Protein AF-A0A0G0RVH7-F1 (afdb_monomer_lite)

pLDDT: mean 76.97, std 21.2, range [34.5, 97.0]

Structure (mmCIF, N/CA/C/O backbone):
data_AF-A0A0G0RVH7-F1
#
_entry.id   AF-A0A0G0RVH7-F1
#
loop_
_atom_site.group_PDB
_atom_site.id
_atom_site.type_symbol
_atom_site.label_atom_id
_atom_site.label_alt_id
_atom_site.label_comp_id
_atom_site.label_asym_id
_atom_site.label_entity_id
_atom_site.label_seq_id
_atom_site.pdbx_PDB_ins_code
_atom_site.Cartn_x
_atom_site.Cartn_y
_atom_site.Cartn_z
_atom_site.occupancy
_atom_site.B_iso_or_equiv
_atom_site.auth_seq_id
_atom_site.auth_comp_id
_atom_site.auth_asym_id
_atom_site.auth_atom_id
_atom_site.pdbx_PDB_model_num
ATOM 1 N N . MET A 1 1 ? -7.996 11.626 -14.333 1.00 36.62 1 MET A N 1
ATOM 2 C CA . MET A 1 1 ? -7.330 10.599 -13.507 1.00 36.62 1 MET A CA 1
ATOM 3 C C . MET A 1 1 ? -6.227 11.306 -12.746 1.00 36.62 1 MET A C 1
ATOM 5 O O . MET A 1 1 ? -5.308 11.795 -13.384 1.00 36.62 1 MET A O 1
ATOM 9 N N . ALA A 1 2 ? -6.389 11.496 -11.439 1.00 34.50 2 ALA A N 1
ATOM 10 C CA . ALA A 1 2 ? -5.400 12.176 -10.609 1.00 34.50 2 ALA A CA 1
ATOM 11 C C . ALA A 1 2 ? -4.626 11.105 -9.838 1.00 34.50 2 ALA A C 1
ATOM 13 O O . ALA A 1 2 ? -5.168 10.469 -8.939 1.00 34.50 2 ALA A O 1
ATOM 14 N N . THR A 1 3 ? -3.391 10.852 -10.259 1.00 40.31 3 THR A N 1
ATOM 15 C CA . THR A 1 3 ? -2.408 10.099 -9.482 1.00 40.31 3 THR A CA 1
ATOM 16 C C . THR A 1 3 ? -1.912 11.003 -8.361 1.00 40.31 3 THR A C 1
ATOM 18 O O . THR A 1 3 ? -1.488 12.126 -8.636 1.00 40.31 3 THR A O 1
ATOM 21 N N . ALA A 1 4 ? -1.987 10.542 -7.112 1.00 42.78 4 ALA A N 1
ATOM 22 C CA . ALA A 1 4 ? -1.330 11.221 -6.000 1.00 42.78 4 ALA A CA 1
ATOM 23 C C . ALA A 1 4 ? 0.182 11.308 -6.282 1.00 42.78 4 ALA A C 1
ATOM 25 O O . ALA A 1 4 ? 0.773 10.361 -6.808 1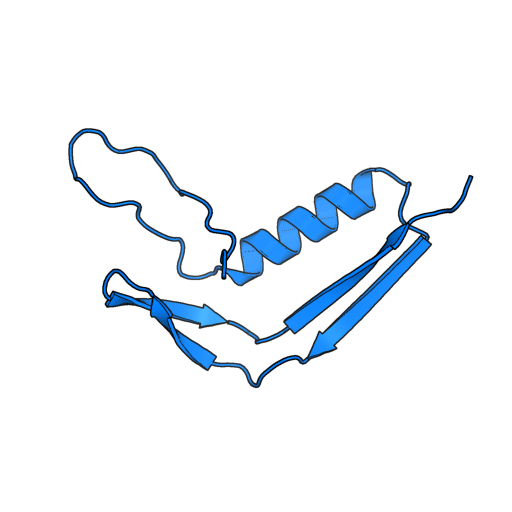.00 42.78 4 ALA A O 1
ATOM 26 N N . HIS A 1 5 ? 0.780 12.462 -6.001 1.00 44.16 5 HIS A N 1
ATOM 27 C CA . HIS A 1 5 ? 2.194 12.735 -6.236 1.00 44.16 5 HIS A CA 1
ATOM 28 C C . HIS A 1 5 ? 2.728 13.581 -5.081 1.00 44.16 5 HIS A C 1
ATOM 30 O O . HIS A 1 5 ? 2.090 14.574 -4.727 1.00 44.16 5 HIS A O 1
ATOM 36 N N . PHE A 1 6 ? 3.858 13.182 -4.496 1.00 48.38 6 PHE A N 1
ATOM 37 C CA . PHE A 1 6 ? 4.493 13.875 -3.377 1.00 48.38 6 PHE A CA 1
ATOM 38 C C . PHE A 1 6 ? 5.862 14.402 -3.781 1.00 48.38 6 PHE A C 1
ATOM 40 O O . PHE A 1 6 ? 6.714 13.671 -4.291 1.00 48.38 6 PHE A O 1
ATOM 47 N N . ASP A 1 7 ? 6.068 15.691 -3.536 1.00 45.59 7 ASP A N 1
ATOM 48 C CA . AS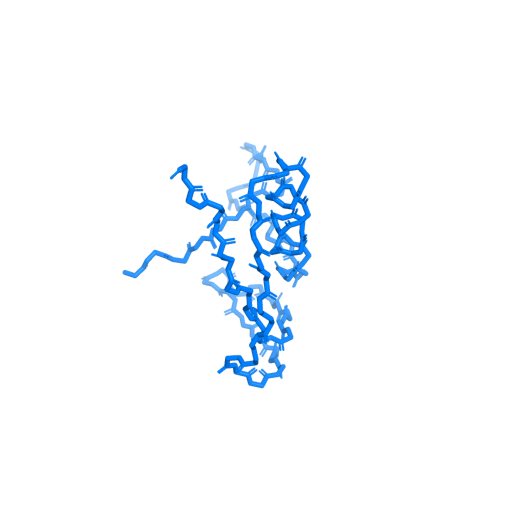P A 1 7 ? 7.279 16.394 -3.929 1.00 45.59 7 ASP A CA 1
ATOM 49 C C . ASP A 1 7 ? 8.325 16.305 -2.812 1.00 45.59 7 ASP A C 1
ATOM 51 O O . ASP A 1 7 ? 8.135 16.816 -1.708 1.00 45.59 7 ASP A O 1
ATOM 55 N N . LYS A 1 8 ? 9.465 15.670 -3.106 1.00 45.72 8 LYS A N 1
ATOM 56 C CA . LYS A 1 8 ? 10.574 15.452 -2.158 1.00 45.72 8 LYS A CA 1
ATOM 57 C C . LYS A 1 8 ? 11.248 16.756 -1.697 1.00 45.72 8 LYS A C 1
ATOM 59 O O . LYS A 1 8 ? 11.778 16.804 -0.589 1.00 45.72 8 LYS A O 1
ATOM 64 N N . ALA A 1 9 ? 11.234 17.802 -2.531 1.00 48.12 9 ALA A N 1
ATOM 65 C CA . ALA A 1 9 ? 11.615 19.180 -2.204 1.00 48.12 9 ALA A CA 1
ATOM 66 C C . ALA A 1 9 ? 11.202 20.151 -3.331 1.00 48.12 9 ALA A C 1
ATOM 68 O O . ALA A 1 9 ? 11.279 19.806 -4.511 1.00 48.12 9 ALA A O 1
ATOM 69 N N . VAL A 1 10 ? 10.858 21.399 -2.986 1.00 45.00 10 VAL A N 1
ATOM 70 C CA . VAL A 1 10 ? 10.678 22.496 -3.956 1.00 45.00 10 VAL A CA 1
ATOM 71 C C . VAL A 1 10 ? 12.021 23.195 -4.177 1.00 45.00 10 VAL A C 1
ATOM 73 O O . VAL A 1 10 ? 12.502 23.941 -3.325 1.00 45.00 10 VAL A O 1
ATOM 76 N N . SER A 1 11 ? 12.634 22.967 -5.338 1.00 41.88 11 SER A N 1
ATOM 77 C CA . SER A 1 11 ? 13.830 23.684 -5.792 1.00 41.88 11 SER A CA 1
ATOM 78 C C . SER A 1 11 ? 13.433 24.776 -6.784 1.00 41.88 11 SER A C 1
ATOM 80 O O . SER A 1 11 ? 13.096 24.501 -7.930 1.00 41.88 11 SER A O 1
ATOM 82 N N . PHE A 1 12 ? 13.528 26.047 -6.387 1.00 47.00 12 PHE A N 1
ATOM 83 C CA . PHE A 1 12 ? 13.298 27.177 -7.304 1.00 47.00 12 PHE A CA 1
ATOM 84 C C . PHE A 1 12 ? 14.399 27.340 -8.375 1.00 47.00 12 PHE A C 1
ATOM 86 O O . PHE A 1 12 ? 14.243 28.140 -9.295 1.00 47.00 12 PHE A O 1
ATOM 93 N N . LYS A 1 13 ? 15.517 26.601 -8.273 1.00 38.88 13 LYS A N 1
ATOM 94 C CA . LYS A 1 13 ? 16.655 26.682 -9.209 1.00 38.88 13 LYS A CA 1
ATOM 95 C C . LYS A 1 13 ? 16.607 25.661 -10.348 1.00 38.88 13 LYS A C 1
ATOM 97 O O . LYS A 1 13 ? 17.279 25.867 -11.353 1.00 38.88 13 LYS A O 1
ATOM 102 N N . VAL A 1 14 ? 15.822 24.592 -10.219 1.00 41.28 14 VAL A N 1
ATOM 103 C CA . VAL A 1 14 ? 15.674 23.546 -11.239 1.00 41.28 14 VAL A CA 1
ATOM 104 C C . VAL A 1 14 ? 14.183 23.261 -11.358 1.00 41.28 14 VAL A C 1
ATOM 106 O O . VAL A 1 14 ? 13.581 22.765 -10.415 1.00 41.28 14 VAL A O 1
ATOM 109 N N . LYS A 1 15 ? 13.562 23.612 -12.489 1.00 39.66 15 LYS A N 1
ATOM 110 C CA . LYS A 1 15 ? 12.164 23.253 -12.771 1.00 39.66 15 LYS A CA 1
ATOM 111 C C . LYS A 1 15 ? 12.049 21.726 -12.882 1.00 39.66 15 LYS A C 1
ATOM 113 O O . LYS A 1 15 ? 12.173 21.185 -13.975 1.00 39.66 15 LYS A O 1
ATOM 118 N N . GLY A 1 16 ? 11.846 21.042 -11.764 1.00 41.72 16 GLY A N 1
ATOM 119 C CA . GLY A 1 16 ? 11.624 19.603 -11.720 1.00 41.72 16 GLY A CA 1
ATOM 120 C C . GLY A 1 16 ? 11.588 19.098 -10.285 1.00 41.72 16 GLY A C 1
ATOM 121 O O . GLY A 1 16 ? 12.535 19.310 -9.532 1.00 41.72 16 GLY A O 1
ATOM 122 N N . HIS A 1 17 ? 10.487 18.454 -9.907 1.00 44.22 17 HIS A N 1
ATOM 123 C CA . HIS A 1 17 ? 10.396 17.715 -8.655 1.00 44.22 17 HIS A CA 1
ATOM 124 C C . HIS A 1 17 ? 11.161 16.400 -8.814 1.00 44.22 17 HIS A C 1
ATOM 126 O O . HIS A 1 17 ? 10.940 15.655 -9.768 1.00 44.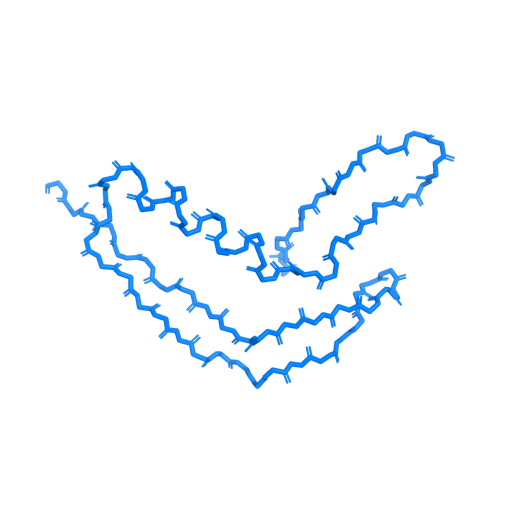22 17 HIS A O 1
ATOM 132 N N . GLU A 1 18 ? 12.094 16.129 -7.905 1.00 48.19 18 GLU A N 1
ATOM 133 C CA . GLU A 1 18 ? 12.759 14.831 -7.846 1.00 48.19 18 GLU A CA 1
ATOM 134 C C . GLU A 1 18 ? 11.846 13.875 -7.081 1.00 48.19 18 GLU A C 1
ATOM 136 O O . GLU A 1 18 ? 11.732 13.934 -5.858 1.00 48.19 18 GLU A O 1
ATOM 141 N N . ILE A 1 19 ? 11.130 13.039 -7.821 1.00 53.81 19 ILE A N 1
ATOM 142 C CA . ILE A 1 19 ? 10.212 12.050 -7.259 1.00 53.81 19 ILE A CA 1
ATOM 143 C C . ILE A 1 19 ? 11.058 10.941 -6.651 1.00 53.81 19 ILE A C 1
ATOM 145 O O . ILE A 1 19 ? 11.921 10.382 -7.331 1.00 53.81 19 ILE A O 1
ATOM 149 N N . ASP A 1 20 ? 10.835 10.630 -5.374 1.00 58.94 20 ASP A N 1
ATOM 150 C CA . ASP A 1 20 ? 11.514 9.498 -4.755 1.00 58.94 20 ASP A CA 1
ATOM 151 C C . ASP A 1 20 ? 11.116 8.212 -5.500 1.00 58.94 20 ASP A C 1
ATOM 153 O O . ASP A 1 20 ? 9.923 7.914 -5.596 1.00 58.94 20 ASP A O 1
ATOM 157 N N . PRO A 1 21 ? 12.073 7.443 -6.049 1.00 59.09 21 PRO A N 1
ATOM 158 C CA . PRO A 1 21 ? 11.755 6.233 -6.797 1.00 59.09 21 PRO A CA 1
ATOM 159 C C . PRO A 1 21 ? 11.100 5.149 -5.929 1.00 59.09 21 PRO A C 1
ATOM 161 O O . PRO A 1 21 ? 10.484 4.237 -6.482 1.00 59.09 21 PRO A O 1
ATOM 164 N N . ALA A 1 22 ? 11.202 5.241 -4.596 1.00 65.88 22 ALA A N 1
ATOM 165 C CA . ALA A 1 22 ? 10.527 4.362 -3.647 1.00 65.88 22 ALA A CA 1
ATOM 166 C C . ALA A 1 22 ? 9.122 4.883 -3.298 1.00 65.88 22 ALA A C 1
ATOM 168 O O . ALA A 1 22 ? 8.812 5.138 -2.132 1.00 65.88 22 ALA A O 1
ATOM 169 N N . ILE A 1 23 ? 8.265 5.021 -4.312 1.00 74.31 23 ILE A N 1
ATOM 170 C CA . ILE A 1 23 ? 6.893 5.534 -4.168 1.00 74.31 23 ILE A CA 1
ATOM 171 C C . ILE A 1 23 ? 6.055 4.737 -3.151 1.00 74.31 23 ILE A C 1
ATOM 173 O O . ILE A 1 23 ? 5.222 5.298 -2.442 1.00 74.31 23 ILE A O 1
ATOM 177 N N . ASP A 1 24 ? 6.340 3.444 -2.980 1.00 85.75 24 ASP A N 1
ATOM 178 C CA . ASP A 1 24 ? 5.655 2.595 -1.997 1.00 85.75 24 ASP A CA 1
ATOM 179 C C . ASP A 1 24 ? 5.955 2.995 -0.544 1.00 85.75 24 ASP A C 1
ATOM 181 O O . ASP A 1 24 ? 5.137 2.775 0.352 1.00 85.75 24 ASP A O 1
ATOM 185 N N . LYS A 1 25 ? 7.108 3.628 -0.289 1.00 85.88 25 LYS A N 1
ATOM 186 C CA . LYS A 1 25 ? 7.484 4.085 1.055 1.00 85.88 25 LYS A CA 1
ATOM 187 C C . LYS A 1 25 ? 6.540 5.175 1.551 1.00 85.88 25 LYS A C 1
ATOM 189 O O . LYS A 1 25 ? 6.233 5.228 2.740 1.00 85.88 25 LYS A O 1
ATOM 194 N N . GLU A 1 26 ? 6.068 6.031 0.650 1.00 84.75 26 GLU A N 1
ATOM 195 C CA . GLU A 1 26 ? 5.077 7.051 0.975 1.00 84.75 26 GLU A CA 1
ATOM 196 C C . GLU A 1 26 ? 3.739 6.411 1.355 1.00 84.75 26 GLU A C 1
ATOM 198 O O . GLU A 1 26 ? 3.199 6.709 2.420 1.00 84.75 26 GLU A O 1
ATOM 203 N N . ARG A 1 27 ? 3.256 5.455 0.550 1.00 90.38 27 ARG A N 1
ATOM 204 C CA . ARG A 1 27 ? 2.053 4.667 0.861 1.00 90.38 27 ARG A CA 1
ATOM 205 C C . ARG A 1 27 ? 2.147 4.027 2.249 1.00 90.38 27 ARG A C 1
ATOM 207 O O . ARG A 1 27 ? 1.193 4.092 3.025 1.00 90.38 27 ARG A O 1
ATOM 214 N N . ASP A 1 28 ? 3.284 3.420 2.576 1.00 92.31 28 ASP A N 1
ATOM 215 C CA . ASP A 1 28 ? 3.497 2.771 3.872 1.00 92.31 28 ASP A CA 1
ATOM 216 C C . ASP A 1 28 ? 3.544 3.777 5.035 1.00 92.31 28 ASP A C 1
ATOM 218 O O . ASP A 1 28 ? 3.082 3.468 6.136 1.00 92.31 28 ASP A O 1
ATOM 222 N N . ASN A 1 29 ? 4.066 4.986 4.811 1.00 91.12 29 ASN A N 1
ATOM 223 C CA . ASN A 1 29 ? 4.040 6.059 5.807 1.00 91.12 29 ASN A CA 1
ATOM 224 C C . ASN A 1 29 ? 2.612 6.561 6.048 1.00 91.12 29 ASN A C 1
ATOM 226 O O . ASN A 1 29 ? 2.184 6.617 7.198 1.00 91.12 29 ASN A O 1
ATOM 230 N N . VAL A 1 30 ? 1.847 6.823 4.983 1.00 90.81 30 VAL A N 1
ATOM 231 C CA . VAL A 1 30 ? 0.435 7.226 5.081 1.00 90.81 30 VAL A CA 1
ATOM 232 C C . VAL A 1 30 ? -0.377 6.172 5.834 1.00 90.81 30 VAL A C 1
ATOM 234 O O . VAL A 1 30 ? -1.156 6.507 6.725 1.00 90.81 30 VAL A O 1
ATOM 237 N N . LYS A 1 31 ? -0.161 4.880 5.547 1.00 93.88 31 LYS A N 1
ATOM 238 C CA . LYS A 1 31 ? -0.781 3.787 6.308 1.00 93.88 31 LYS A CA 1
ATOM 239 C C . LYS A 1 31 ? -0.468 3.901 7.807 1.00 93.88 31 LYS A C 1
ATOM 241 O O . LYS A 1 31 ? -1.397 3.862 8.610 1.00 93.88 31 LYS A O 1
ATOM 246 N N . LYS A 1 32 ? 0.809 4.061 8.179 1.00 93.81 32 LYS A N 1
ATOM 247 C CA . LYS A 1 32 ? 1.233 4.176 9.588 1.00 93.81 32 LYS A CA 1
ATOM 248 C C . LYS A 1 32 ? 0.607 5.382 10.283 1.00 93.81 32 LYS A C 1
ATOM 250 O O . LYS A 1 32 ? 0.184 5.267 11.429 1.00 93.81 32 LYS A O 1
ATOM 255 N N . GLU A 1 33 ? 0.533 6.522 9.604 1.00 94.88 33 GLU A N 1
ATOM 256 C CA . GLU A 1 33 ? -0.099 7.732 10.138 1.00 94.88 33 GLU A CA 1
ATOM 257 C C . GLU A 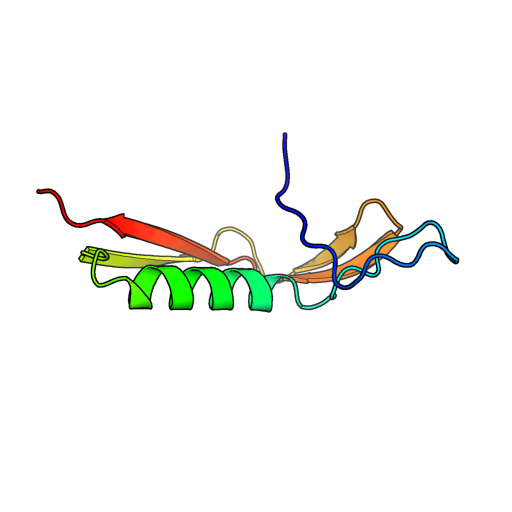1 33 ? -1.598 7.527 10.374 1.00 94.88 33 GLU A C 1
ATOM 259 O O . GLU A 1 33 ? -2.111 7.884 11.435 1.00 94.88 33 GLU A O 1
ATOM 264 N N . ILE A 1 34 ? -2.295 6.880 9.435 1.00 93.25 34 ILE A N 1
ATOM 265 C CA . ILE A 1 34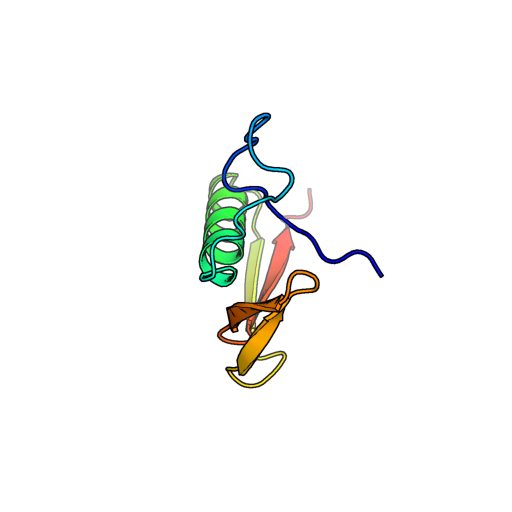 ? -3.715 6.548 9.586 1.00 93.25 34 ILE A CA 1
ATOM 266 C C . ILE A 1 34 ? -3.920 5.551 10.738 1.00 93.25 34 ILE A C 1
ATOM 268 O O . ILE A 1 34 ? -4.817 5.753 11.558 1.00 93.25 34 ILE A O 1
ATOM 272 N N . GLU A 1 35 ? -3.084 4.515 10.861 1.00 93.62 35 GLU A N 1
ATOM 273 C CA . GLU A 1 35 ? -3.109 3.576 11.996 1.00 93.62 35 GLU A CA 1
ATOM 274 C C . GLU A 1 35 ? -2.895 4.291 13.340 1.00 93.62 35 GLU A C 1
ATOM 276 O O . GLU A 1 35 ? -3.620 4.022 14.303 1.00 93.62 35 GLU A O 1
ATOM 281 N N . ALA A 1 36 ? -1.967 5.252 13.394 1.00 95.75 36 ALA A N 1
ATOM 282 C CA . ALA A 1 36 ? -1.643 6.011 14.601 1.00 95.75 36 ALA A CA 1
ATOM 283 C C . ALA A 1 36 ? -2.810 6.867 15.128 1.00 95.75 36 ALA A C 1
ATOM 285 O O . ALA A 1 36 ? -2.827 7.213 16.308 1.00 95.75 36 ALA A O 1
ATOM 286 N N . THR A 1 37 ? -3.822 7.163 14.304 1.00 94.62 37 THR A N 1
ATOM 287 C CA . THR A 1 37 ? -5.031 7.877 14.755 1.00 94.62 37 THR A CA 1
ATOM 288 C C . THR A 1 37 ? -5.886 7.071 15.739 1.00 94.62 37 THR A C 1
ATOM 290 O O . THR A 1 37 ? -6.754 7.633 16.405 1.00 94.62 37 THR A O 1
ATOM 293 N N . GLY A 1 38 ? -5.713 5.745 15.801 1.00 94.69 38 GLY A N 1
ATOM 294 C CA . GLY A 1 38 ? -6.574 4.856 16.587 1.00 94.69 38 GLY A CA 1
ATOM 295 C C . GLY A 1 38 ? -8.006 4.719 16.045 1.00 94.69 38 GLY A C 1
ATOM 296 O O . GLY A 1 38 ? -8.830 4.036 16.662 1.00 94.69 38 GLY A O 1
ATOM 297 N N . LEU A 1 39 ? -8.314 5.326 14.891 1.00 94.56 39 LEU A N 1
ATOM 298 C CA . LEU A 1 39 ? -9.627 5.287 14.235 1.00 94.56 39 LEU A CA 1
ATOM 299 C C . LEU A 1 39 ? -9.772 4.123 13.248 1.00 94.56 39 LEU A C 1
ATOM 301 O O . LEU A 1 39 ? -10.843 3.923 12.682 1.00 94.56 39 LEU A O 1
ATOM 305 N N . VAL A 1 40 ? -8.716 3.340 13.042 1.00 95.75 40 VAL A N 1
ATOM 306 C CA . VAL A 1 40 ? -8.722 2.182 12.146 1.00 95.75 40 VAL A CA 1
ATOM 307 C C . VAL A 1 40 ? -9.394 0.989 12.823 1.00 95.75 40 VAL A C 1
ATOM 309 O O . VAL A 1 40 ? -9.064 0.626 13.951 1.00 95.75 40 VAL A O 1
ATOM 312 N N . ASN A 1 41 ? -10.343 0.376 12.121 1.00 95.94 41 ASN A N 1
ATOM 313 C CA . ASN A 1 41 ? -10.957 -0.897 12.488 1.00 95.94 41 ASN A CA 1
ATOM 314 C C . ASN A 1 41 ? -10.175 -2.080 11.895 1.00 95.94 41 ASN A C 1
ATOM 316 O O . ASN A 1 41 ? -9.885 -3.051 12.587 1.00 95.94 41 ASN A O 1
ATOM 320 N N . LYS A 1 42 ? -9.828 -2.003 10.605 1.00 95.38 42 LYS A N 1
ATOM 321 C CA . LYS A 1 42 ? -9.111 -3.063 9.885 1.00 95.38 42 LYS A CA 1
ATOM 322 C C . LYS A 1 42 ? -8.333 -2.479 8.713 1.00 95.38 42 LYS A C 1
ATOM 324 O O . LYS A 1 42 ? -8.808 -1.552 8.067 1.00 95.38 42 LYS A O 1
ATOM 329 N N . ILE A 1 43 ? -7.193 -3.078 8.386 1.00 96.38 43 ILE A N 1
ATOM 330 C CA . ILE A 1 43 ? -6.492 -2.845 7.120 1.00 96.38 43 ILE A CA 1
ATOM 331 C C . ILE A 1 43 ? -6.360 -4.167 6.377 1.00 96.38 43 ILE A C 1
ATOM 333 O O . ILE A 1 43 ? -6.074 -5.201 6.979 1.00 96.38 43 ILE A O 1
ATOM 337 N N . VAL A 1 44 ? -6.605 -4.134 5.071 1.00 97.00 44 VAL A N 1
ATOM 338 C CA . VAL A 1 44 ? -6.390 -5.260 4.161 1.00 97.00 44 VAL A CA 1
ATOM 339 C C . VAL A 1 44 ? -5.345 -4.849 3.139 1.00 97.00 44 VAL A C 1
ATOM 341 O O . VAL A 1 44 ? -5.522 -3.851 2.450 1.00 97.00 44 VAL A O 1
ATOM 344 N N . GLU A 1 45 ? -4.266 -5.614 3.044 1.00 96.75 45 GLU A N 1
ATOM 345 C CA . GLU A 1 45 ? -3.300 -5.493 1.955 1.00 96.75 45 GLU A CA 1
ATOM 346 C C . GLU A 1 45 ? -3.792 -6.309 0.755 1.00 96.75 45 GLU A C 1
ATOM 348 O O . GLU A 1 45 ? -4.227 -7.452 0.912 1.00 96.75 45 GLU A O 1
ATOM 353 N N . VAL A 1 46 ? -3.751 -5.714 -0.436 1.00 96.50 46 VAL A N 1
ATOM 354 C CA . VAL A 1 46 ? -4.183 -6.340 -1.688 1.00 96.50 46 VAL A CA 1
ATOM 355 C C . VAL A 1 46 ? -3.115 -6.122 -2.752 1.00 96.50 46 VAL A C 1
ATOM 357 O O . VAL A 1 46 ? -2.649 -5.000 -2.950 1.00 96.50 46 VAL A O 1
ATOM 360 N N . GLN A 1 47 ? -2.754 -7.189 -3.463 1.00 96.44 47 GLN A N 1
ATOM 361 C CA . GLN A 1 47 ? -1.928 -7.104 -4.664 1.00 96.44 47 GLN A CA 1
ATOM 362 C C . GLN A 1 47 ? -2.799 -6.617 -5.829 1.00 96.44 47 GLN A C 1
ATOM 364 O O . GLN A 1 47 ? -3.728 -7.317 -6.229 1.00 96.44 47 GLN A O 1
ATOM 369 N N . MET A 1 48 ? -2.529 -5.421 -6.352 1.00 93.19 48 MET A N 1
ATOM 370 C CA . MET A 1 48 ? -3.311 -4.833 -7.448 1.00 93.19 48 MET A CA 1
ATOM 371 C C . MET A 1 48 ? -2.697 -5.145 -8.811 1.00 93.19 48 MET A C 1
ATOM 373 O O . MET A 1 48 ? -3.414 -5.438 -9.764 1.00 93.19 48 MET A O 1
ATOM 377 N N . VAL A 1 49 ? -1.369 -5.080 -8.896 1.00 91.62 49 VAL A N 1
ATOM 378 C CA . VAL A 1 49 ? -0.574 -5.383 -10.095 1.00 91.62 49 VAL A CA 1
ATOM 379 C C . VAL A 1 49 ? 0.705 -6.099 -9.686 1.00 91.62 49 VAL A C 1
ATOM 381 O O . VAL A 1 49 ? 1.093 -6.010 -8.530 1.00 91.62 49 VAL A O 1
ATOM 384 N N . GLU A 1 50 ? 1.374 -6.806 -10.589 1.00 93.62 50 GLU A N 1
ATOM 385 C CA . GLU A 1 50 ? 2.676 -7.406 -10.271 1.00 93.62 50 GLU A CA 1
ATOM 386 C C . GLU A 1 50 ? 3.740 -6.325 -9.985 1.00 93.62 50 GLU A C 1
ATOM 388 O O . GLU A 1 50 ? 3.645 -5.217 -10.528 1.00 93.62 50 GLU A O 1
ATOM 393 N N . PRO A 1 51 ? 4.761 -6.616 -9.155 1.00 93.00 51 PRO A N 1
ATOM 394 C CA . PRO A 1 51 ? 5.874 -5.702 -8.934 1.00 93.00 51 PRO A CA 1
ATOM 395 C C . PRO A 1 51 ? 6.493 -5.252 -10.256 1.00 93.00 51 PRO A C 1
ATOM 397 O O . PRO A 1 51 ? 6.872 -6.073 -11.090 1.00 93.00 51 PRO A O 1
ATOM 400 N N . THR A 1 52 ? 6.579 -3.941 -10.457 1.00 89.69 52 THR A N 1
ATOM 401 C CA . THR A 1 52 ? 6.885 -3.362 -11.764 1.00 89.69 52 THR A CA 1
ATOM 402 C C . THR A 1 52 ? 7.925 -2.257 -11.640 1.00 89.69 52 THR A C 1
ATOM 404 O O . THR A 1 52 ? 7.872 -1.412 -10.744 1.00 89.69 52 THR A O 1
ATOM 407 N N . LEU A 1 53 ? 8.862 -2.247 -12.589 1.00 88.19 53 LEU A N 1
ATOM 408 C CA . LEU A 1 53 ? 9.721 -1.104 -12.880 1.00 88.19 53 LEU A CA 1
ATOM 409 C C . LEU A 1 53 ? 9.053 -0.270 -13.972 1.00 88.19 53 LEU A C 1
ATOM 411 O O . LEU A 1 53 ? 8.773 -0.778 -15.056 1.00 88.19 53 LEU A O 1
ATOM 415 N N . GLY A 1 54 ? 8.780 0.997 -13.678 1.00 84.25 54 GLY A N 1
ATOM 416 C CA . GLY A 1 54 ? 8.092 1.909 -14.585 1.00 84.25 54 GLY A CA 1
ATOM 417 C C . GLY A 1 54 ? 8.852 3.211 -14.794 1.00 84.25 54 GLY A C 1
ATOM 418 O O . GLY A 1 54 ? 9.874 3.465 -14.159 1.00 84.25 54 GLY A O 1
ATOM 419 N N . GLN A 1 55 ? 8.327 4.052 -15.682 1.00 82.19 55 GLN A N 1
ATOM 420 C CA . GLN A 1 55 ? 8.771 5.433 -15.858 1.00 82.19 55 GLN A CA 1
ATOM 421 C C . GLN A 1 55 ? 7.619 6.385 -15.571 1.00 82.19 55 GLN A C 1
ATOM 423 O O . GLN A 1 55 ? 6.492 6.170 -16.020 1.00 82.19 55 GLN A O 1
ATOM 428 N N . ASN A 1 56 ? 7.894 7.428 -14.792 1.00 75.00 56 ASN A N 1
ATOM 429 C CA . ASN A 1 56 ? 6.926 8.489 -14.547 1.00 75.00 56 ASN A CA 1
ATOM 430 C C . ASN A 1 56 ? 6.818 9.428 -15.768 1.00 75.00 56 ASN A C 1
ATOM 432 O O . ASN A 1 56 ? 7.551 9.299 -16.749 1.00 75.00 56 ASN A O 1
ATOM 436 N N . GLN A 1 57 ? 5.924 10.418 -15.701 1.00 70.31 57 GLN A N 1
ATOM 437 C CA . GLN A 1 57 ? 5.712 11.378 -16.797 1.00 70.31 57 GLN A CA 1
ATOM 438 C C . GLN A 1 57 ? 6.930 12.277 -17.086 1.00 70.31 57 GLN A C 1
ATOM 440 O O . GLN A 1 57 ? 6.999 12.890 -18.147 1.00 70.31 57 GLN A O 1
ATOM 445 N N . MET A 1 58 ? 7.894 12.346 -16.163 1.00 74.81 58 MET A N 1
ATOM 446 C CA . MET A 1 58 ? 9.166 13.054 -16.329 1.00 74.81 58 MET A CA 1
ATOM 447 C C . MET A 1 58 ? 10.293 12.141 -16.845 1.00 74.81 58 MET A C 1
ATOM 449 O O . MET A 1 58 ? 11.438 12.577 -16.942 1.00 74.81 58 MET A O 1
ATOM 453 N N . GLY A 1 59 ? 9.992 10.878 -17.171 1.00 75.81 59 GLY A N 1
ATOM 454 C CA . GLY A 1 59 ? 10.958 9.893 -17.658 1.00 75.81 59 GLY A CA 1
ATOM 455 C C . GLY A 1 59 ? 11.868 9.304 -16.576 1.00 75.81 59 GLY A C 1
ATOM 456 O O . GLY A 1 59 ? 12.795 8.566 -16.902 1.00 75.81 59 GLY A O 1
ATOM 457 N N . SER A 1 60 ? 11.635 9.606 -15.294 1.00 78.50 60 SER A N 1
ATOM 458 C CA . SER A 1 60 ? 12.399 9.000 -14.200 1.00 78.50 60 SER A CA 1
ATOM 459 C C . SER A 1 60 ? 11.882 7.596 -13.908 1.00 78.50 60 SER A C 1
ATOM 461 O O . SER A 1 60 ? 10.670 7.368 -13.845 1.00 78.50 60 SER A O 1
ATOM 463 N N . ASN A 1 61 ? 12.809 6.663 -13.700 1.00 82.38 61 ASN A N 1
ATOM 464 C CA . ASN A 1 61 ? 12.471 5.299 -13.319 1.00 82.38 61 ASN A CA 1
ATOM 465 C C . ASN A 1 61 ? 11.908 5.270 -11.891 1.00 82.38 61 ASN A C 1
ATOM 467 O O . ASN A 1 61 ? 12.429 5.946 -11.004 1.00 82.38 61 ASN A O 1
ATOM 471 N N . PHE A 1 62 ? 10.896 4.442 -11.661 1.00 84.00 62 PHE A N 1
ATOM 472 C CA . PHE A 1 62 ? 10.391 4.118 -10.331 1.00 84.00 62 PHE A CA 1
ATOM 473 C C . PHE A 1 62 ? 10.179 2.611 -10.203 1.00 84.00 62 PHE A C 1
ATOM 475 O O . PHE A 1 62 ? 10.026 1.899 -11.199 1.00 84.00 62 PHE A O 1
ATOM 482 N N . PHE A 1 63 ? 10.160 2.136 -8.965 1.00 86.12 63 PHE A N 1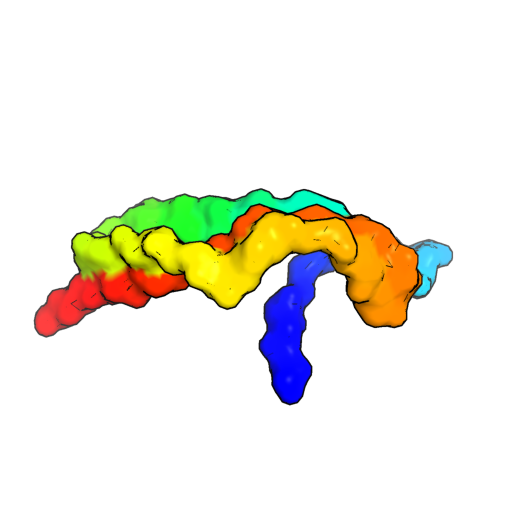
ATOM 483 C CA . PHE A 1 63 ? 9.762 0.775 -8.638 1.00 86.12 63 PHE A CA 1
ATOM 484 C C . PHE A 1 63 ? 8.477 0.817 -7.815 1.00 86.12 63 PHE A C 1
ATOM 486 O O . PHE A 1 63 ? 8.335 1.675 -6.944 1.00 86.12 63 PHE A O 1
ATOM 493 N N . THR A 1 64 ? 7.566 -0.116 -8.076 1.00 89.00 64 THR A N 1
ATOM 494 C CA . THR A 1 64 ? 6.446 -0.399 -7.178 1.00 89.00 64 THR A CA 1
ATOM 495 C C . THR A 1 64 ? 6.298 -1.895 -6.952 1.00 89.00 64 THR A C 1
ATOM 497 O O . THR A 1 64 ? 6.433 -2.689 -7.881 1.00 89.00 64 THR A O 1
ATOM 500 N N . ASP A 1 65 ? 5.977 -2.281 -5.723 1.00 93.31 65 ASP A N 1
ATOM 501 C CA . ASP A 1 65 ? 5.558 -3.626 -5.350 1.00 93.31 65 ASP A CA 1
ATOM 502 C C . ASP A 1 65 ? 4.126 -3.951 -5.814 1.00 93.31 65 ASP A C 1
ATOM 504 O O . ASP A 1 65 ? 3.705 -5.100 -5.701 1.00 93.31 65 ASP A O 1
ATOM 508 N N . GLY A 1 66 ? 3.387 -2.964 -6.340 1.00 93.12 66 GLY A N 1
ATOM 509 C CA . GLY A 1 66 ? 2.053 -3.123 -6.915 1.00 93.12 66 GLY A CA 1
ATOM 510 C C . GLY A 1 66 ? 0.928 -3.348 -5.901 1.00 93.12 66 GLY A C 1
ATOM 511 O O . GLY A 1 66 ? -0.160 -3.795 -6.283 1.00 93.12 66 GLY A O 1
ATOM 512 N N . LYS A 1 67 ? 1.162 -3.067 -4.615 1.00 95.25 67 LYS A N 1
ATOM 513 C CA . LYS A 1 67 ? 0.189 -3.295 -3.538 1.00 95.25 67 LYS A CA 1
ATOM 514 C C . LYS A 1 67 ? -0.631 -2.056 -3.190 1.00 95.25 67 LYS A C 1
ATOM 516 O O . LYS A 1 67 ? -0.186 -0.914 -3.315 1.00 95.25 67 LYS A O 1
ATOM 521 N N . ALA A 1 68 ? -1.823 -2.296 -2.657 1.00 94.12 68 ALA A N 1
ATOM 522 C CA . ALA A 1 68 ? -2.688 -1.288 -2.062 1.00 94.12 68 ALA A CA 1
ATOM 523 C C . ALA A 1 68 ? -3.150 -1.714 -0.663 1.00 94.12 68 ALA A C 1
ATOM 525 O O . ALA A 1 68 ? -3.321 -2.901 -0.384 1.00 94.12 68 ALA A O 1
ATOM 526 N N . TYR A 1 69 ? -3.408 -0.730 0.201 1.00 95.31 69 TYR A N 1
ATOM 527 C CA . TYR A 1 69 ? -4.070 -0.946 1.485 1.00 95.31 69 TYR A CA 1
ATOM 528 C C . TYR A 1 69 ? -5.513 -0.449 1.421 1.00 95.31 69 TYR A C 1
ATOM 530 O O . TYR A 1 69 ? -5.767 0.715 1.115 1.00 95.31 69 TYR A O 1
ATOM 538 N N . ILE A 1 70 ? -6.460 -1.316 1.764 1.00 95.88 70 ILE A N 1
ATOM 539 C CA . ILE A 1 70 ? -7.859 -0.960 1.994 1.00 95.88 70 ILE A CA 1
ATOM 540 C C . ILE A 1 70 ? -8.036 -0.743 3.495 1.00 95.88 70 ILE A C 1
ATOM 542 O O . ILE A 1 70 ? -7.920 -1.686 4.282 1.00 95.88 70 ILE A O 1
ATOM 546 N N . VAL A 1 71 ? -8.313 0.499 3.891 1.00 95.44 71 VAL A N 1
ATOM 547 C CA . VAL A 1 71 ? -8.477 0.892 5.295 1.00 95.44 71 VAL A CA 1
ATOM 548 C C . VAL A 1 71 ? -9.960 1.001 5.639 1.00 95.44 71 VAL A C 1
ATOM 550 O O . VAL A 1 71 ? -10.695 1.786 5.045 1.00 95.44 71 VAL A O 1
ATOM 553 N N . PHE A 1 72 ? -10.394 0.240 6.638 1.00 95.69 72 PHE A N 1
ATOM 554 C CA . PHE A 1 72 ? -11.723 0.323 7.230 1.00 95.69 72 PHE A CA 1
ATOM 555 C C . PHE A 1 72 ? -11.633 1.145 8.510 1.00 95.69 72 PHE A C 1
ATOM 557 O O . PHE A 1 72 ? -10.910 0.772 9.436 1.00 95.69 72 PHE A O 1
ATOM 564 N N . LEU A 1 73 ? -12.374 2.246 8.575 1.00 94.88 73 LEU A N 1
ATOM 565 C CA . LEU A 1 73 ? -12.444 3.100 9.759 1.00 94.88 73 LEU A CA 1
ATOM 566 C C . LEU A 1 73 ? -13.529 2.605 10.719 1.00 94.88 73 LEU A C 1
ATOM 568 O O . LEU A 1 73 ? -14.512 1.989 10.302 1.00 94.88 73 LEU A O 1
ATOM 572 N N . LYS A 1 74 ? -13.344 2.866 12.012 1.00 92.94 74 LYS A N 1
ATOM 573 C CA . LYS A 1 74 ? -14.358 2.622 13.037 1.00 92.94 74 LYS A CA 1
ATOM 574 C C . LYS A 1 74 ? -15.582 3.482 12.735 1.00 92.94 74 LYS A C 1
ATOM 576 O O . LYS A 1 74 ? -15.466 4.691 12.533 1.00 92.94 74 LYS A O 1
ATOM 581 N N . THR A 1 75 ? -16.751 2.860 12.724 1.00 82.56 75 THR A N 1
ATOM 582 C CA . THR A 1 75 ? -18.025 3.571 12.798 1.00 82.56 75 THR A CA 1
ATOM 583 C C . THR A 1 75 ? -18.210 4.125 14.211 1.00 82.56 75 THR A C 1
ATOM 585 O O . THR A 1 75 ? -17.785 3.499 15.184 1.00 82.56 75 THR A O 1
ATOM 588 N N . LYS A 1 76 ? -18.781 5.329 14.305 1.00 63.44 76 LYS A N 1
ATOM 589 C CA . LYS A 1 76 ? -19.251 5.896 15.574 1.00 63.44 76 LYS A CA 1
ATOM 590 C C . LYS A 1 76 ? -20.473 5.146 16.085 1.00 63.44 76 LYS A C 1
ATOM 592 O O . LYS A 1 76 ? -21.257 4.683 15.226 1.00 63.44 76 LYS A O 1
#

Radius of gyration: 15.16 Å; chains: 1; bounding box: 36×35×34 Å

Foldseek 3Di:
DDDDFDAPDDDPVDPDGDGDLAPVVVQVVVVVVVVVVVFFPDKDKDQQDDWDWDADPVRDIHTDNRIDIDTDGDDD

Sequence (76 aa):
MATAHFDKAVSFKVKGHEIDPAIDKERDNVKKEIEATGLVNKIVEVQMVEPTLGQNQMGSNFFTDGKAYIVFLKTK

Secondary structure (DSSP, 8-state):
-------S---TTSS-----S-HHHHHHHHHHHHHHTS-EEEEEEEE-S--EEEE-TTS-EEEE--EEEEEEEPP-